Protein AF-E2AN40-F1 (afdb_monomer_lite)

Sequence (42 aa):
IEWPPRSPDLSPLDFFLWGYLKSKVYKTNPRNLNNLRRRIVD

Secondary structure (DSSP, 8-state):
-PPPTT-TTT-HHHHHHHHHHHHHHHTS--SSHHHHHHHHH-

pLDDT: mean 79.77, std 8.02, 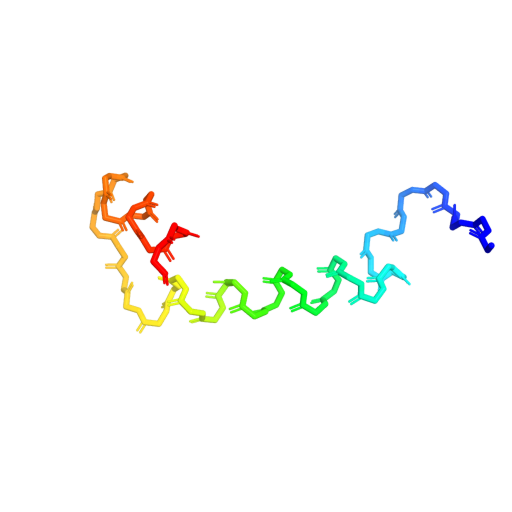range [61.88, 88.5]

Foldseek 3Di:
DDDDPPCLVVPPCSVVVVVVLCCQQVVDPDPDPVSSVVRSVD

Radius of gyration: 13.32 Å; chains: 1; bounding box: 34×16×31 Å

Organism: Camponotus floridanus (NCBI:txid104421)

Structure (mmCIF, N/CA/C/O backbone):
data_AF-E2AN40-F1
#
_entry.id   AF-E2AN40-F1
#
loop_
_atom_site.group_PDB
_atom_site.id
_atom_site.type_symbol
_atom_site.label_atom_id
_atom_site.label_alt_id
_atom_site.label_comp_id
_atom_site.label_asym_id
_atom_site.label_entity_id
_atom_site.label_seq_id
_atom_site.pdbx_PDB_ins_code
_atom_site.Cartn_x
_atom_site.Cartn_y
_atom_site.Cartn_z
_atom_site.occupancy
_atom_site.B_iso_or_equiv
_atom_site.auth_seq_id
_atom_site.auth_comp_id
_atom_site.auth_asym_id
_atom_site.auth_atom_id
_atom_site.pdbx_PDB_model_num
ATOM 1 N N . ILE A 1 1 ? 20.448 -0.754 -14.758 1.00 62.94 1 ILE A N 1
ATOM 2 C CA . ILE A 1 1 ? 19.384 -1.585 -15.362 1.00 62.94 1 ILE A CA 1
ATOM 3 C C . ILE A 1 1 ? 18.286 -0.610 -15.769 1.00 62.94 1 ILE A C 1
ATOM 5 O O . ILE A 1 1 ? 17.778 0.094 -14.903 1.00 62.94 1 ILE A O 1
ATOM 9 N N . GLU A 1 2 ? 18.046 -0.424 -17.064 1.00 67.25 2 GLU A N 1
ATOM 10 C CA . GLU A 1 2 ? 16.945 0.422 -17.540 1.00 67.25 2 GLU A CA 1
ATOM 11 C C . GLU A 1 2 ? 15.712 -0.464 -17.690 1.00 67.25 2 GLU A C 1
ATOM 13 O O . GLU A 1 2 ? 15.734 -1.452 -18.424 1.00 67.25 2 GLU A O 1
ATOM 18 N N . TRP A 1 3 ? 14.661 -0.162 -16.930 1.00 68.50 3 TRP A N 1
ATOM 19 C CA . TRP A 1 3 ? 13.408 -0.902 -17.008 1.00 68.50 3 TRP A CA 1
ATOM 20 C C . TRP A 1 3 ? 12.590 -0.409 -18.205 1.00 68.50 3 TRP A C 1
ATOM 22 O O . TRP A 1 3 ? 12.521 0.802 -18.434 1.00 68.50 3 TRP A O 1
ATOM 32 N N . PRO A 1 4 ? 11.947 -1.309 -18.965 1.00 77.69 4 PRO A N 1
ATOM 33 C CA . PRO A 1 4 ? 11.132 -0.904 -20.097 1.00 77.69 4 PRO A CA 1
ATOM 34 C C . PRO A 1 4 ? 9.928 -0.062 -19.636 1.00 77.69 4 PRO A C 1
ATOM 36 O O . PRO A 1 4 ? 9.337 -0.328 -18.580 1.00 77.69 4 PRO A O 1
ATOM 39 N N . PRO A 1 5 ? 9.530 0.955 -20.421 1.00 71.56 5 PRO A N 1
ATOM 40 C CA . PRO A 1 5 ? 8.407 1.815 -20.077 1.00 71.56 5 PRO A CA 1
ATOM 41 C C . PRO A 1 5 ? 7.122 0.992 -19.899 1.00 71.56 5 PRO A C 1
ATOM 43 O O . PRO A 1 5 ? 6.825 0.106 -20.696 1.00 71.56 5 PRO A O 1
ATOM 46 N N . ARG A 1 6 ? 6.341 1.322 -18.859 1.00 69.69 6 ARG A N 1
ATOM 47 C CA . ARG A 1 6 ? 5.082 0.650 -18.459 1.00 69.69 6 ARG A CA 1
ATOM 48 C C . ARG A 1 6 ? 5.225 -0.781 -17.926 1.00 69.69 6 ARG A C 1
ATOM 50 O O . ARG A 1 6 ? 4.279 -1.551 -18.040 1.00 69.69 6 ARG A O 1
ATOM 57 N N . SER A 1 7 ? 6.352 -1.126 -17.305 1.00 69.94 7 SER A N 1
ATOM 58 C CA . SER A 1 7 ? 6.511 -2.424 -16.629 1.00 69.94 7 SER A CA 1
ATOM 59 C C . SER A 1 7 ? 6.599 -2.296 -15.102 1.00 69.94 7 SER A C 1
ATOM 61 O O . SER A 1 7 ? 7.667 -2.529 -14.534 1.00 69.94 7 SER A O 1
ATOM 63 N N . PRO A 1 8 ? 5.496 -1.934 -14.415 1.00 61.88 8 PRO A N 1
ATOM 64 C CA . PRO A 1 8 ? 5.454 -1.908 -12.951 1.00 61.88 8 PRO A CA 1
ATOM 65 C C . PRO A 1 8 ? 5.677 -3.300 -12.334 1.00 61.88 8 PRO A C 1
ATOM 67 O O . PRO A 1 8 ? 6.124 -3.393 -11.199 1.00 61.88 8 PRO A O 1
ATOM 70 N N . ASP A 1 9 ? 5.439 -4.379 -13.086 1.00 64.62 9 ASP A N 1
ATOM 71 C CA . ASP A 1 9 ? 5.679 -5.759 -12.643 1.00 64.62 9 ASP A CA 1
ATOM 72 C C . ASP A 1 9 ? 7.157 -6.180 -12.686 1.00 64.62 9 ASP A C 1
ATOM 74 O O . ASP A 1 9 ? 7.540 -7.148 -12.032 1.00 64.62 9 ASP A O 1
ATOM 78 N N . LEU A 1 10 ? 7.998 -5.478 -13.456 1.00 68.25 10 LEU A N 1
ATOM 79 C CA . LEU A 1 10 ? 9.419 -5.822 -13.600 1.00 68.25 10 LEU A CA 1
ATOM 80 C C . LEU A 1 10 ? 10.298 -5.171 -12.536 1.00 68.25 10 LEU A C 1
ATOM 82 O O . LEU A 1 10 ? 11.414 -5.624 -12.312 1.00 68.25 10 LEU A O 1
ATOM 86 N N . SER A 1 11 ? 9.797 -4.142 -11.860 1.00 73.88 11 SER A N 1
ATOM 87 C CA . SER A 1 11 ? 10.464 -3.537 -10.717 1.00 73.88 11 SER A CA 1
ATOM 88 C C . SER A 1 11 ? 10.285 -4.459 -9.504 1.00 73.88 11 SER A C 1
ATOM 90 O O . SER A 1 11 ? 9.164 -4.609 -9.011 1.00 73.88 11 SER A O 1
ATOM 92 N N . PRO A 1 12 ? 11.363 -5.079 -8.979 1.00 70.81 12 PRO A N 1
ATOM 93 C CA . PRO A 1 12 ? 11.258 -5.931 -7.796 1.00 70.81 12 PRO A CA 1
ATOM 94 C C . PRO A 1 12 ? 10.693 -5.156 -6.605 1.00 70.81 12 PRO A C 1
ATOM 96 O O . PRO A 1 12 ? 9.999 -5.725 -5.767 1.00 70.81 12 PRO A O 1
ATOM 99 N N . LEU A 1 13 ? 10.966 -3.847 -6.557 1.00 77.56 13 LEU A N 1
ATOM 100 C CA . LEU A 1 13 ? 10.447 -2.944 -5.545 1.00 77.56 13 LEU A CA 1
ATOM 101 C C . LEU A 1 13 ? 8.941 -2.748 -5.704 1.00 77.56 13 LEU A C 1
ATOM 103 O O . LEU A 1 13 ? 8.227 -2.940 -4.733 1.00 77.56 13 LEU A O 1
ATOM 107 N N . ASP A 1 14 ? 8.447 -2.414 -6.895 1.00 77.69 14 ASP A N 1
ATOM 108 C CA . ASP A 1 14 ? 7.016 -2.180 -7.106 1.00 77.69 14 ASP A CA 1
ATOM 109 C C . ASP A 1 14 ? 6.213 -3.469 -6.920 1.00 77.69 14 ASP A C 1
ATOM 111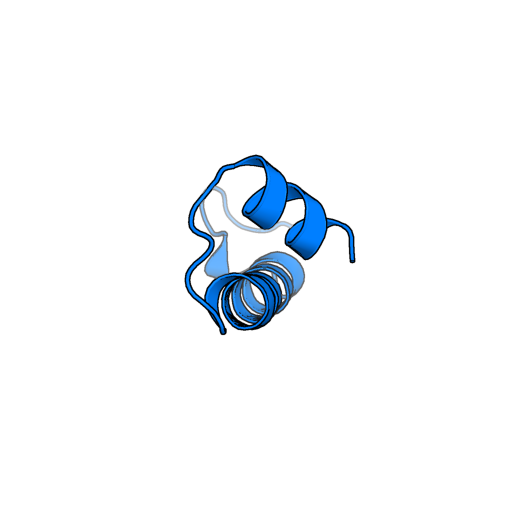 O O . ASP A 1 14 ? 5.203 -3.456 -6.220 1.00 77.69 14 ASP A O 1
ATOM 115 N N . PHE A 1 15 ? 6.690 -4.608 -7.435 1.00 74.00 15 PHE A N 1
ATOM 116 C CA . PHE A 1 15 ? 6.027 -5.897 -7.235 1.00 74.00 15 PHE A CA 1
ATOM 117 C C . PHE A 1 15 ? 5.963 -6.288 -5.748 1.00 74.00 15 PHE A C 1
ATOM 119 O O . PHE A 1 15 ? 4.887 -6.587 -5.218 1.00 74.00 15 PHE A O 1
ATOM 126 N N . PHE A 1 16 ? 7.103 -6.250 -5.049 1.00 81.88 16 PHE A N 1
ATOM 127 C CA . PHE A 1 16 ? 7.181 -6.673 -3.652 1.00 81.88 16 PHE A CA 1
ATOM 128 C C . PHE A 1 16 ? 6.507 -5.678 -2.702 1.00 81.88 16 PHE A C 1
ATOM 130 O O . PHE A 1 16 ? 5.665 -6.072 -1.892 1.00 81.88 16 PHE A O 1
ATOM 137 N N . LEU A 1 17 ? 6.832 -4.387 -2.811 1.00 84.44 17 LEU A N 1
ATOM 138 C CA . LEU A 1 17 ? 6.305 -3.339 -1.937 1.00 84.44 17 LEU A CA 1
ATOM 139 C C . LEU A 1 17 ? 4.795 -3.205 -2.104 1.00 84.44 17 LEU A C 1
ATOM 141 O O . LEU A 1 17 ? 4.076 -3.160 -1.107 1.00 84.44 17 LEU A O 1
ATOM 145 N N . TRP A 1 18 ? 4.292 -3.187 -3.342 1.00 83.62 18 TRP A N 1
ATOM 146 C CA . TRP A 1 18 ? 2.858 -3.049 -3.583 1.00 83.62 18 TRP A CA 1
ATOM 147 C C . TRP A 1 18 ? 2.081 -4.296 -3.159 1.00 83.62 18 TRP A C 1
ATOM 149 O O . TRP A 1 18 ? 0.995 -4.179 -2.586 1.00 83.62 18 TRP A O 1
ATOM 159 N N . GLY A 1 19 ? 2.625 -5.496 -3.393 1.00 87.50 19 GLY A N 1
ATOM 160 C CA . GLY A 1 19 ? 2.039 -6.749 -2.913 1.00 87.50 19 GLY A CA 1
ATOM 161 C C . GLY A 1 19 ? 1.958 -6.805 -1.384 1.00 87.50 19 GLY A C 1
ATOM 162 O O . GLY A 1 19 ? 0.893 -7.078 -0.821 1.00 87.50 19 GLY A O 1
ATOM 163 N N . TYR A 1 20 ? 3.058 -6.466 -0.709 1.00 86.75 20 TYR A N 1
ATOM 164 C CA . TYR A 1 20 ? 3.145 -6.425 0.750 1.00 86.75 20 TYR A CA 1
ATOM 165 C C . TYR A 1 20 ? 2.216 -5.368 1.360 1.00 86.75 20 TYR A C 1
ATOM 167 O O . TYR A 1 20 ? 1.447 -5.671 2.276 1.00 86.75 20 TYR A O 1
ATOM 175 N N . LEU A 1 21 ? 2.225 -4.147 0.817 1.00 87.38 21 LEU A N 1
ATOM 176 C CA . LEU A 1 21 ? 1.395 -3.046 1.301 1.00 87.38 21 LEU A CA 1
ATOM 177 C C . LEU A 1 21 ? -0.091 -3.377 1.164 1.00 87.38 21 LEU A C 1
ATOM 179 O O . LEU A 1 21 ? -0.846 -3.193 2.117 1.00 87.38 21 LEU A O 1
ATOM 183 N N . LYS A 1 22 ? -0.516 -3.931 0.019 1.00 85.69 22 LYS A N 1
ATOM 184 C CA . LYS A 1 22 ? -1.904 -4.377 -0.164 1.00 85.69 22 LYS A CA 1
ATOM 185 C C . LYS A 1 22 ? -2.282 -5.443 0.860 1.00 85.69 22 LYS A C 1
ATOM 187 O O . LYS A 1 22 ? -3.333 -5.324 1.483 1.00 85.69 22 LYS A O 1
ATOM 192 N N . SER A 1 23 ? -1.420 -6.432 1.094 1.00 88.50 23 SER A N 1
ATOM 193 C CA . SER A 1 23 ? -1.667 -7.463 2.107 1.00 88.50 23 SER A CA 1
ATOM 194 C C . SER A 1 23 ? -1.836 -6.863 3.510 1.00 88.50 23 SER A C 1
ATOM 196 O O . SER A 1 23 ? -2.811 -7.173 4.192 1.00 88.50 23 SER A O 1
ATOM 198 N N . LYS A 1 24 ? -0.959 -5.935 3.927 1.00 86.88 24 LYS A N 1
ATOM 199 C CA . LYS A 1 24 ? -1.012 -5.291 5.255 1.00 86.88 24 LYS A CA 1
ATOM 200 C C . LYS A 1 24 ? -2.238 -4.384 5.413 1.00 86.88 24 LYS A C 1
ATOM 202 O O . LYS A 1 24 ? -2.958 -4.472 6.408 1.00 86.88 24 LYS A O 1
ATOM 207 N N . VAL A 1 25 ? -2.505 -3.539 4.419 1.00 86.69 25 VAL A N 1
ATOM 208 C CA . VAL A 1 25 ? -3.571 -2.530 4.455 1.00 86.69 25 VAL A CA 1
ATOM 209 C C . VAL A 1 25 ? -4.960 -3.167 4.365 1.00 86.69 25 VAL A C 1
ATOM 211 O O . VAL A 1 25 ? -5.842 -2.809 5.154 1.00 86.69 25 VAL A O 1
ATOM 214 N N . TYR A 1 26 ? -5.141 -4.135 3.459 1.00 84.81 26 TYR A N 1
ATOM 215 C CA . TYR A 1 26 ? -6.425 -4.803 3.213 1.00 84.81 26 TYR A CA 1
ATOM 216 C C . TYR A 1 26 ? -6.671 -6.039 4.088 1.00 84.81 26 TYR A C 1
ATOM 218 O O . TYR A 1 26 ? -7.757 -6.610 4.020 1.00 84.81 2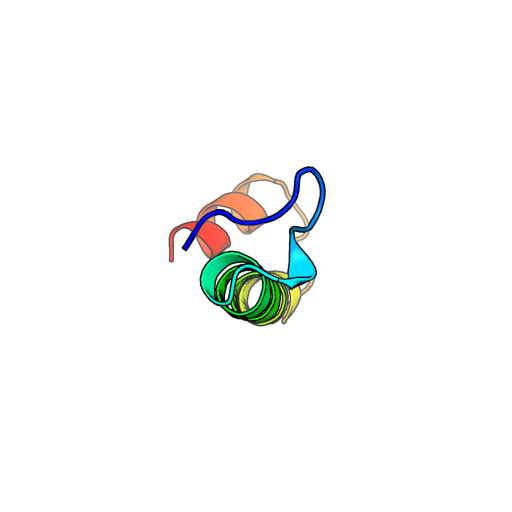6 TYR A O 1
ATOM 226 N N . LYS A 1 27 ? -5.739 -6.417 4.979 1.00 85.38 27 LYS A N 1
ATOM 227 C CA . LYS A 1 27 ? -5.942 -7.495 5.973 1.00 85.38 27 LYS A CA 1
ATOM 228 C C . LYS A 1 27 ? -7.220 -7.321 6.800 1.00 85.38 27 LYS A C 1
ATOM 230 O O . LYS A 1 27 ? -7.796 -8.282 7.292 1.00 85.38 27 LYS A O 1
ATOM 235 N N . THR A 1 28 ? -7.657 -6.082 6.988 1.00 79.75 28 THR A N 1
ATOM 236 C CA . THR A 1 28 ? -8.953 -5.745 7.584 1.00 79.75 28 THR A CA 1
ATOM 237 C C 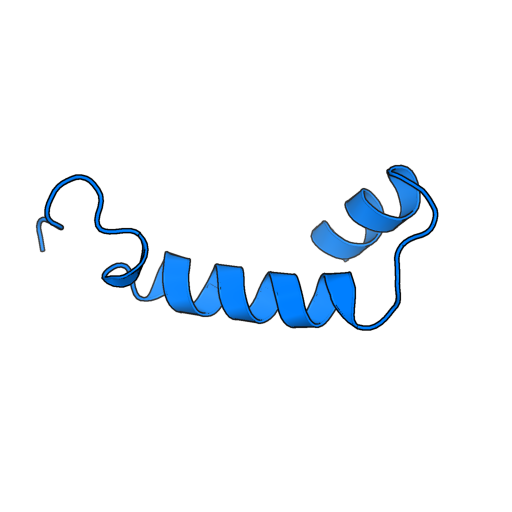. THR A 1 28 ? -9.553 -4.611 6.773 1.00 79.75 28 THR A C 1
ATOM 239 O O . THR A 1 28 ? -8.854 -3.645 6.493 1.00 79.75 28 THR A O 1
ATOM 242 N N . ASN A 1 29 ? -10.823 -4.721 6.384 1.00 81.44 29 ASN A N 1
ATOM 243 C CA . ASN A 1 29 ? -11.449 -3.754 5.486 1.00 81.44 29 ASN A CA 1
ATOM 244 C C . ASN A 1 29 ? -11.493 -2.352 6.139 1.00 81.44 29 ASN A C 1
ATOM 246 O O . ASN A 1 29 ? -12.202 -2.175 7.140 1.00 81.44 29 ASN A O 1
ATOM 250 N N . PRO A 1 30 ? -10.725 -1.357 5.651 1.00 80.12 30 PRO A N 1
ATOM 251 C CA . PRO A 1 30 ? -10.736 -0.029 6.242 1.00 80.12 30 PRO A CA 1
ATOM 252 C C . PRO A 1 30 ? -12.070 0.652 5.926 1.00 80.12 30 PRO A C 1
ATOM 254 O O . PRO A 1 30 ? -12.393 0.914 4.776 1.00 80.12 30 PRO A O 1
ATOM 257 N N . ARG A 1 31 ? -12.847 0.968 6.967 1.00 85.62 31 ARG A N 1
ATOM 258 C CA . ARG A 1 31 ? -14.172 1.594 6.807 1.00 85.62 31 ARG A CA 1
ATOM 259 C C . ARG A 1 31 ? -14.115 3.036 6.283 1.00 85.62 31 ARG A C 1
ATOM 261 O O . AR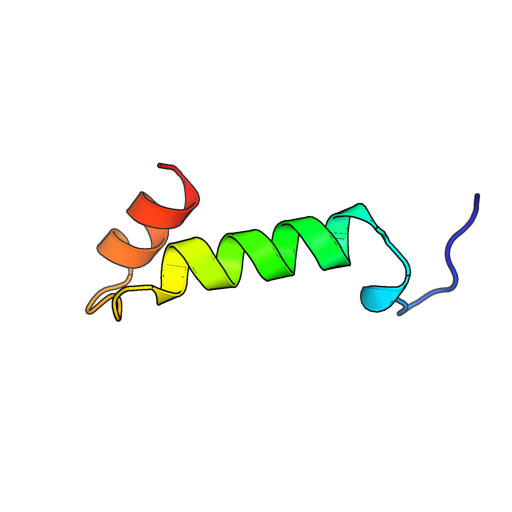G A 1 31 ? -15.040 3.457 5.607 1.00 85.62 31 ARG A O 1
ATOM 268 N N . ASN A 1 32 ? -13.030 3.763 6.577 1.00 88.38 32 ASN A N 1
ATOM 269 C CA . ASN A 1 32 ? -12.877 5.195 6.294 1.00 88.38 32 ASN A CA 1
ATOM 270 C C . ASN A 1 32 ? -11.456 5.514 5.789 1.00 88.38 32 ASN A C 1
ATOM 272 O O . ASN A 1 32 ? -10.494 4.836 6.162 1.00 88.38 32 ASN A O 1
ATOM 276 N N . LEU A 1 33 ? -11.301 6.619 5.048 1.00 87.81 33 LEU A N 1
ATOM 277 C CA . LEU A 1 33 ? -10.010 7.087 4.510 1.00 87.81 33 LEU A CA 1
ATOM 278 C C . LEU A 1 33 ? -8.939 7.325 5.588 1.00 87.81 33 LEU A C 1
ATOM 280 O O . LEU A 1 33 ? -7.769 7.023 5.372 1.00 87.81 33 LEU A O 1
ATOM 284 N N . ASN A 1 34 ? -9.326 7.796 6.777 1.00 87.69 34 ASN A N 1
ATOM 285 C CA . ASN A 1 34 ? -8.384 7.999 7.885 1.00 87.69 34 ASN A CA 1
ATOM 286 C C . ASN A 1 34 ? -7.772 6.680 8.381 1.00 87.69 34 ASN A C 1
ATOM 288 O O . ASN A 1 34 ? -6.582 6.628 8.684 1.00 87.69 34 ASN A O 1
ATOM 292 N N . ASN A 1 35 ? -8.561 5.601 8.409 1.00 84.38 35 ASN A N 1
ATOM 293 C CA . ASN A 1 35 ? -8.068 4.275 8.784 1.00 84.38 35 ASN A CA 1
ATOM 294 C C . ASN A 1 35 ? -7.130 3.713 7.717 1.00 84.38 35 ASN A C 1
ATOM 296 O O . ASN A 1 35 ? -6.113 3.116 8.057 1.00 84.38 35 ASN A O 1
ATOM 300 N N . LEU A 1 36 ? -7.451 3.935 6.440 1.00 86.12 36 LEU A N 1
ATOM 301 C CA . LEU A 1 36 ? -6.584 3.564 5.326 1.00 86.12 36 LEU A CA 1
ATOM 302 C C . LEU A 1 36 ? -5.229 4.279 5.429 1.00 86.12 36 LEU A C 1
ATOM 304 O O . LEU A 1 36 ? -4.185 3.633 5.410 1.00 86.12 36 LEU A O 1
ATOM 308 N N . ARG A 1 37 ? -5.246 5.603 5.619 1.00 87.31 37 ARG A N 1
ATOM 309 C CA . ARG A 1 37 ? -4.033 6.424 5.718 1.00 87.31 37 ARG A CA 1
ATOM 310 C C . ARG A 1 37 ? -3.173 6.036 6.916 1.00 87.31 37 ARG A C 1
ATOM 312 O O . ARG A 1 37 ? -1.963 5.917 6.770 1.00 87.31 37 ARG A O 1
ATOM 319 N N . ARG A 1 38 ? -3.792 5.774 8.071 1.00 87.25 38 ARG A N 1
ATOM 320 C CA . ARG A 1 38 ? -3.070 5.328 9.269 1.00 87.25 38 ARG A CA 1
ATOM 321 C C . ARG A 1 38 ? -2.332 4.009 9.034 1.00 87.25 38 ARG A C 1
ATOM 323 O O . ARG A 1 38 ? -1.206 3.884 9.474 1.00 87.25 38 ARG A O 1
ATOM 330 N N . ARG A 1 39 ? -2.914 3.072 8.285 1.00 83.69 39 ARG A N 1
ATOM 331 C CA . ARG A 1 39 ? -2.319 1.749 8.007 1.00 83.69 39 ARG A CA 1
ATOM 332 C C . ARG A 1 39 ? -1.223 1.73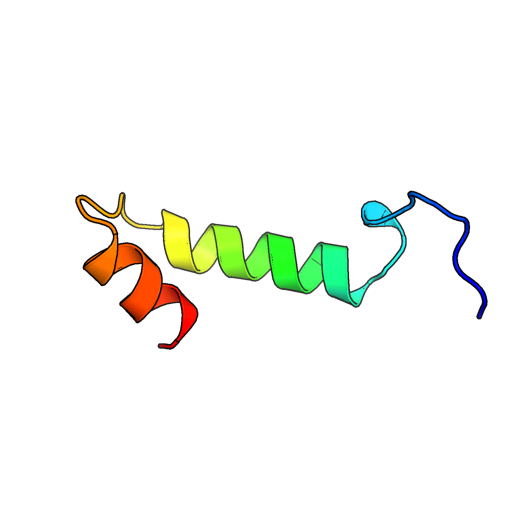3 6.953 1.00 83.69 39 ARG A C 1
ATOM 334 O O . ARG A 1 39 ? -0.481 0.765 6.878 1.00 83.69 39 ARG A O 1
ATOM 341 N N . ILE A 1 40 ? -1.194 2.741 6.090 1.00 86.62 40 ILE A N 1
ATOM 342 C CA . ILE A 1 40 ? -0.104 2.914 5.126 1.00 86.62 40 ILE A CA 1
ATOM 343 C C . ILE A 1 40 ? 1.142 3.464 5.840 1.00 86.62 40 ILE A C 1
ATOM 345 O O . ILE A 1 40 ? 2.253 3.194 5.402 1.00 86.62 40 ILE A O 1
ATOM 349 N N . VAL A 1 41 ? 0.949 4.238 6.917 1.00 85.31 41 VAL A N 1
ATOM 350 C CA . VAL A 1 41 ? 2.023 4.904 7.677 1.00 85.31 41 VAL A CA 1
ATOM 351 C C . VAL A 1 41 ? 2.527 4.068 8.865 1.00 85.31 41 VAL A C 1
ATOM 353 O O . VAL A 1 41 ? 3.698 4.179 9.212 1.00 85.31 41 VAL A O 1
ATOM 356 N N . ASP A 1 42 ? 1.659 3.260 9.480 1.00 73.12 42 ASP A N 1
ATOM 357 C CA . ASP A 1 42 ? 1.975 2.272 10.534 1.00 73.12 42 ASP A CA 1
ATOM 358 C C . ASP A 1 42 ? 2.667 1.023 9.960 1.00 73.12 42 ASP A C 1
ATOM 360 O O . ASP A 1 42 ? 3.557 0.420 10.600 1.00 73.12 42 ASP A O 1
#

InterPro domains:
  IPR036397 Ribonuclease H superfamily [G3DSA:3.30.420.10] (1-42)